Protein AF-A0A6G3Z801-F1 (afdb_monomer)

Solvent-accessible surface area (backbone atoms only — not comparable to full-atom values): 9404 Å² total; per-residue (Å²): 133,87,51,72,69,56,57,47,61,70,44,47,65,62,47,48,72,70,58,72,63,58,84,79,71,54,71,64,41,48,50,53,22,50,52,49,24,53,54,35,33,79,78,31,59,71,49,21,85,62,45,17,28,24,38,45,92,66,38,37,44,34,32,30,49,33,83,47,79,47,36,31,34,34,42,41,39,44,88,90,49,72,44,61,48,48,30,35,55,55,96,78,26,34,44,33,83,79,65,34,41,37,38,72,57,93,60,32,39,37,42,33,37,73,56,95,93,37,83,44,78,46,69,27,31,56,54,33,48,69,74,50,54,81,73,35,77,40,74,61,96,83,43,86,43,35,42,39,77,77,36,48,87,33,42,55,56,40,60,74,63,40,49,48,81,71,77,77,131

Structure (mmCIF, N/CA/C/O backbone):
data_AF-A0A6G3Z801-F1
#
_entry.id   AF-A0A6G3Z801-F1
#
loop_
_atom_site.group_PDB
_atom_site.id
_atom_site.type_symbol
_atom_site.label_atom_id
_atom_site.label_alt_id
_atom_site.label_comp_id
_atom_site.label_asym_id
_atom_site.label_entity_id
_atom_site.label_seq_id
_atom_site.pdbx_PDB_ins_code
_atom_site.Cartn_x
_atom_site.Cartn_y
_atom_site.Cartn_z
_atom_site.occupancy
_atom_site.B_iso_or_equiv
_atom_site.auth_seq_id
_atom_site.auth_comp_id
_atom_site.auth_asym_id
_atom_site.auth_atom_id
_atom_site.pdbx_PDB_model_num
ATOM 1 N N . ILE A 1 1 ? 3.381 -19.824 20.069 1.00 51.66 1 ILE A N 1
ATOM 2 C CA . ILE A 1 1 ? 3.535 -19.482 18.637 1.00 51.66 1 ILE A CA 1
ATOM 3 C C . ILE A 1 1 ? 3.602 -17.972 18.578 1.00 51.66 1 ILE A C 1
ATOM 5 O O . ILE A 1 1 ? 2.660 -17.329 19.025 1.00 51.66 1 ILE A O 1
ATOM 9 N N . GLU A 1 2 ? 4.742 -17.429 18.170 1.00 61.16 2 GLU A N 1
ATOM 10 C CA . GLU A 1 2 ? 4.925 -15.987 18.021 1.00 61.16 2 GLU A CA 1
ATOM 11 C C . GLU A 1 2 ? 4.118 -15.494 16.816 1.00 61.16 2 GLU A C 1
ATOM 13 O O . GLU A 1 2 ? 4.032 -16.183 15.800 1.00 61.16 2 GLU A O 1
ATOM 18 N N . THR A 1 3 ? 3.445 -14.353 16.951 1.00 77.06 3 THR A N 1
ATOM 19 C CA . THR A 1 3 ? 2.626 -13.804 15.861 1.00 77.06 3 THR A CA 1
ATOM 20 C C . THR A 1 3 ? 3.502 -13.018 14.885 1.00 77.06 3 THR A C 1
ATOM 22 O O . THR A 1 3 ? 4.527 -12.471 15.281 1.00 77.06 3 THR A O 1
ATOM 25 N N . LEU A 1 4 ? 3.086 -12.910 13.619 1.00 72.81 4 LEU A N 1
ATOM 26 C CA . LEU A 1 4 ? 3.803 -12.123 12.601 1.00 72.81 4 LEU A CA 1
ATOM 27 C C . LEU A 1 4 ? 4.030 -10.666 13.045 1.00 72.81 4 LEU A C 1
ATOM 29 O O . LEU A 1 4 ? 5.117 -10.124 12.882 1.00 72.81 4 LEU A O 1
ATOM 33 N N . THR A 1 5 ? 3.037 -10.066 13.707 1.00 76.88 5 THR A N 1
ATOM 34 C CA . THR A 1 5 ? 3.148 -8.733 14.317 1.00 76.88 5 THR A CA 1
ATOM 35 C C . THR A 1 5 ? 4.264 -8.664 15.358 1.00 76.88 5 THR A C 1
ATOM 37 O O . THR A 1 5 ? 4.987 -7.677 15.429 1.00 76.88 5 THR A O 1
ATOM 40 N N . GLN A 1 6 ? 4.428 -9.706 16.175 1.00 82.94 6 GLN A N 1
ATOM 41 C CA . GLN A 1 6 ? 5.461 -9.742 17.207 1.00 82.94 6 GLN A CA 1
ATOM 42 C C . GLN A 1 6 ? 6.867 -9.878 16.606 1.00 82.94 6 GLN A C 1
ATOM 44 O O . GLN A 1 6 ? 7.778 -9.195 17.066 1.00 82.94 6 GLN A O 1
ATOM 49 N N . GLN A 1 7 ? 7.024 -10.680 15.548 1.00 80.56 7 GLN A N 1
ATOM 50 C CA . GLN A 1 7 ? 8.287 -10.772 14.806 1.00 80.56 7 GLN A CA 1
ATOM 51 C C . GLN A 1 7 ? 8.657 -9.429 14.167 1.00 80.56 7 GLN A C 1
ATOM 53 O O . GLN A 1 7 ? 9.790 -8.975 14.296 1.00 80.56 7 GLN A O 1
ATOM 58 N N . MET A 1 8 ? 7.686 -8.739 13.562 1.00 83.12 8 MET A N 1
ATOM 59 C CA . MET A 1 8 ? 7.907 -7.403 13.006 1.00 83.12 8 MET A CA 1
ATOM 60 C C . MET A 1 8 ? 8.328 -6.398 14.080 1.00 83.12 8 MET A C 1
ATOM 62 O O . MET A 1 8 ? 9.329 -5.707 13.910 1.00 83.12 8 MET A O 1
ATOM 66 N N . ARG A 1 9 ? 7.645 -6.372 15.231 1.00 85.56 9 ARG A N 1
ATOM 67 C CA . ARG A 1 9 ? 8.011 -5.500 16.363 1.00 85.56 9 ARG A CA 1
ATOM 68 C C . ARG A 1 9 ? 9.446 -5.684 16.835 1.00 85.56 9 ARG A C 1
ATOM 70 O O . ARG A 1 9 ? 10.071 -4.715 17.252 1.00 85.56 9 ARG A O 1
ATOM 77 N N . GLN A 1 10 ? 9.965 -6.908 16.784 1.00 86.75 10 GLN A N 1
ATOM 78 C CA . GLN A 1 10 ? 11.348 -7.192 17.164 1.00 86.75 10 GLN A CA 1
ATOM 79 C C . GLN A 1 10 ? 12.363 -6.669 16.143 1.00 86.75 10 GLN A C 1
ATOM 81 O O . GLN A 1 10 ? 13.479 -6.332 16.529 1.00 86.75 10 GLN A O 1
ATOM 86 N N . GLN A 1 11 ? 11.983 -6.573 14.867 1.00 83.88 11 GLN A N 1
ATOM 87 C CA . GLN A 1 11 ? 12.850 -6.072 13.798 1.00 83.88 11 GLN A CA 1
ATOM 88 C C . GLN A 1 11 ? 12.837 -4.543 13.681 1.00 83.88 11 GLN A C 1
ATOM 90 O O . GLN A 1 11 ? 13.854 -3.967 13.305 1.00 83.88 11 GLN A O 1
ATOM 95 N N . ILE A 1 12 ? 11.735 -3.874 14.047 1.00 84.19 12 ILE A N 1
ATOM 96 C CA . ILE A 1 12 ? 11.580 -2.410 13.926 1.00 84.19 12 ILE A CA 1
ATOM 97 C C . ILE A 1 12 ? 12.785 -1.618 14.473 1.00 84.19 12 ILE A C 1
ATOM 99 O O . ILE A 1 12 ? 13.278 -0.755 13.747 1.00 84.19 12 ILE A O 1
ATOM 103 N N . PRO A 1 13 ? 13.318 -1.884 15.686 1.00 85.62 13 PRO A N 1
ATOM 104 C CA . PRO A 1 13 ? 14.473 -1.139 16.189 1.00 85.62 13 PRO A CA 1
ATOM 105 C C . PRO A 1 13 ? 15.697 -1.229 15.269 1.00 85.62 13 PRO A C 1
ATOM 107 O O . PRO A 1 13 ? 16.325 -0.215 14.985 1.00 85.62 13 PRO A O 1
ATOM 110 N N . GLN A 1 14 ? 15.989 -2.422 14.744 1.00 85.06 14 GLN A N 1
ATOM 111 C CA . GLN A 1 14 ? 17.115 -2.642 13.831 1.00 85.06 14 GLN A CA 1
ATOM 112 C C . GLN A 1 14 ? 16.888 -1.948 12.485 1.00 85.06 14 GLN A C 1
ATOM 114 O O . GLN A 1 14 ? 17.811 -1.357 11.932 1.00 85.06 14 GLN A O 1
ATOM 119 N N . LEU A 1 15 ? 15.653 -1.970 11.973 1.00 80.62 15 LEU A N 1
ATOM 120 C CA . LEU A 1 15 ? 15.288 -1.263 10.744 1.00 80.62 15 LEU A CA 1
ATOM 121 C C . LEU A 1 15 ? 15.495 0.249 10.892 1.00 80.62 15 LEU A C 1
ATOM 123 O O . LEU A 1 15 ? 16.058 0.884 10.001 1.00 80.62 15 LEU A O 1
ATOM 127 N N . LEU A 1 16 ? 15.111 0.820 12.035 1.00 82.44 16 LEU A N 1
ATOM 128 C CA . LEU A 1 16 ? 15.301 2.241 12.326 1.00 82.44 16 LEU A CA 1
ATOM 129 C C . LEU A 1 16 ? 16.784 2.633 12.429 1.00 82.44 16 LEU A C 1
ATOM 131 O O . LEU A 1 16 ? 17.155 3.712 11.967 1.00 82.44 16 LEU A O 1
ATOM 135 N N . GLU A 1 17 ? 17.647 1.760 12.960 1.00 85.25 17 GLU A N 1
ATOM 136 C CA . GLU A 1 17 ? 19.098 2.001 13.044 1.00 85.25 17 GLU A CA 1
ATOM 137 C C . GLU A 1 17 ? 19.773 2.130 11.670 1.00 85.25 17 GLU A C 1
ATOM 139 O O . GLU A 1 17 ? 20.777 2.831 11.544 1.00 85.25 17 GLU A O 1
ATOM 144 N N . THR A 1 18 ? 19.213 1.512 10.624 1.00 83.44 18 THR A N 1
ATOM 145 C CA . THR A 1 18 ? 19.761 1.625 9.260 1.00 83.44 18 THR A CA 1
ATOM 146 C C . THR A 1 18 ? 19.632 3.031 8.665 1.00 83.44 18 THR A C 1
ATOM 148 O O . THR A 1 18 ? 20.335 3.364 7.713 1.00 83.44 18 THR A O 1
ATOM 151 N N . GLY A 1 19 ? 18.719 3.858 9.189 1.00 81.62 19 GLY A N 1
ATOM 152 C CA . GLY A 1 19 ? 18.399 5.180 8.645 1.00 81.62 19 GLY A CA 1
ATOM 153 C C . GLY A 1 19 ? 17.570 5.165 7.351 1.00 81.62 19 GLY A C 1
ATOM 154 O O . GLY A 1 19 ? 17.168 6.229 6.877 1.00 81.62 19 GLY A O 1
ATOM 155 N N . TYR A 1 20 ? 17.276 3.990 6.785 1.00 79.94 20 TYR A N 1
ATOM 156 C CA . TYR A 1 20 ? 16.439 3.863 5.587 1.00 79.94 20 TYR A CA 1
ATOM 157 C C . TYR A 1 20 ? 14.953 4.081 5.874 1.00 79.94 20 TYR A C 1
ATOM 159 O O . TYR A 1 20 ? 14.239 4.606 5.029 1.00 79.94 20 TYR A O 1
ATOM 167 N N . TYR A 1 21 ? 14.515 3.767 7.094 1.00 86.62 21 TYR A N 1
ATOM 168 C CA . TYR A 1 21 ? 13.130 3.908 7.551 1.00 86.62 21 TYR A CA 1
ATOM 169 C C . TYR A 1 21 ? 12.912 5.188 8.367 1.00 86.62 21 TYR A C 1
ATOM 171 O O . TYR A 1 21 ? 12.133 5.202 9.312 1.00 86.62 21 TYR A O 1
ATOM 179 N N . LEU A 1 22 ? 13.646 6.261 8.067 1.00 88.12 22 LEU A N 1
ATOM 180 C CA . LEU A 1 22 ? 13.373 7.561 8.679 1.00 88.12 22 LEU A CA 1
ATOM 181 C C . LEU A 1 22 ? 12.094 8.151 8.079 1.00 88.12 22 LEU A C 1
ATOM 183 O O . LEU A 1 22 ? 11.958 8.194 6.858 1.00 88.12 22 LEU A O 1
ATOM 187 N N . ASP A 1 23 ? 11.201 8.670 8.923 1.00 91.56 23 ASP A N 1
ATOM 188 C CA . ASP A 1 23 ? 10.031 9.415 8.455 1.00 91.56 23 ASP A CA 1
ATOM 189 C C . ASP A 1 23 ? 10.477 10.717 7.782 1.00 91.56 23 ASP A C 1
ATOM 191 O O . ASP A 1 23 ? 10.966 11.643 8.435 1.00 91.56 23 ASP A O 1
ATOM 195 N N . ARG A 1 24 ? 10.333 10.770 6.457 1.00 90.88 24 ARG A N 1
ATOM 196 C CA . ARG A 1 24 ? 10.676 11.936 5.632 1.00 90.88 24 ARG A CA 1
ATOM 197 C C . ARG A 1 24 ? 9.454 12.739 5.208 1.00 90.88 24 ARG A C 1
ATOM 199 O O . ARG A 1 24 ? 9.618 13.717 4.482 1.00 90.88 24 ARG A O 1
ATOM 206 N N . ARG A 1 25 ? 8.258 12.346 5.652 1.00 94.94 25 ARG A N 1
ATOM 207 C CA . ARG A 1 25 ? 7.025 13.029 5.275 1.00 94.94 25 ARG A CA 1
ATOM 208 C C . ARG A 1 25 ? 6.978 14.430 5.865 1.00 94.94 25 ARG A C 1
ATOM 210 O O . ARG A 1 25 ? 7.343 14.654 7.026 1.00 94.94 25 ARG A O 1
ATOM 217 N N . THR A 1 26 ? 6.440 15.371 5.104 1.00 96.94 26 THR A N 1
ATOM 218 C CA . THR A 1 26 ? 6.083 16.687 5.630 1.00 96.94 26 THR A CA 1
ATOM 219 C C . THR A 1 26 ? 4.880 16.591 6.578 1.00 96.94 26 THR A C 1
ATOM 221 O O . THR A 1 26 ? 4.304 15.524 6.820 1.00 96.94 26 THR A O 1
ATOM 224 N N . VAL A 1 27 ? 4.515 17.706 7.214 1.00 97.38 27 VAL A N 1
ATOM 225 C CA . VAL A 1 27 ? 3.282 17.758 8.019 1.00 97.38 27 VAL A CA 1
ATOM 226 C C . VAL A 1 27 ? 2.066 17.573 7.110 1.00 97.38 27 VAL A C 1
ATOM 228 O O . VAL A 1 27 ? 1.189 16.773 7.420 1.00 97.38 27 VAL A O 1
ATOM 231 N N . GLU A 1 28 ? 2.077 18.225 5.953 1.00 97.81 28 GLU A N 1
ATOM 232 C CA . GLU A 1 28 ? 1.005 18.209 4.960 1.00 97.81 28 GLU A CA 1
ATOM 233 C C . GLU A 1 28 ? 0.789 16.804 4.386 1.00 97.81 28 GLU A C 1
ATOM 235 O O . GLU A 1 28 ? -0.348 16.351 4.292 1.00 97.81 28 GLU A O 1
ATOM 240 N N . GLU A 1 29 ? 1.862 16.069 4.075 1.00 96.81 29 GLU A N 1
ATOM 241 C CA . GLU A 1 29 ? 1.755 14.683 3.602 1.00 96.81 29 GLU A CA 1
ATOM 242 C C . GLU A 1 29 ? 1.126 13.766 4.661 1.00 96.81 29 GLU A C 1
ATOM 244 O O . GLU A 1 29 ? 0.271 12.932 4.354 1.00 96.81 29 GLU A O 1
ATOM 249 N N . ARG A 1 30 ? 1.498 13.935 5.935 1.00 97.25 30 ARG A N 1
ATOM 250 C CA . ARG A 1 30 ? 0.894 13.166 7.035 1.00 97.25 30 ARG A CA 1
ATOM 251 C C . ARG A 1 30 ? -0.583 13.496 7.199 1.00 97.25 30 ARG A C 1
ATOM 253 O O . ARG A 1 30 ? -1.395 12.587 7.359 1.00 97.25 30 ARG A O 1
ATOM 260 N N . GLU A 1 31 ? -0.939 14.775 7.145 1.00 97.50 31 GLU A N 1
ATOM 261 C CA . GLU A 1 31 ? -2.327 15.225 7.231 1.00 97.50 31 GLU A CA 1
ATOM 262 C C . GLU A 1 31 ? -3.164 14.702 6.064 1.00 97.50 31 GLU A C 1
ATOM 264 O O . GLU A 1 31 ? -4.222 14.120 6.298 1.00 97.50 31 GLU A O 1
ATOM 269 N N . GLN A 1 32 ? -2.676 14.815 4.828 1.00 97.06 32 GLN A N 1
ATOM 270 C CA . GLN A 1 32 ? -3.376 14.326 3.641 1.00 97.06 32 GLN A CA 1
ATOM 271 C C . GLN A 1 32 ? -3.618 12.813 3.712 1.00 97.06 32 GLN A C 1
ATOM 273 O O . GLN A 1 32 ? -4.745 12.366 3.482 1.00 97.06 32 GLN A O 1
ATOM 278 N N . ARG A 1 33 ? -2.603 12.021 4.096 1.00 96.38 33 ARG A N 1
ATOM 279 C CA . ARG A 1 33 ? -2.763 10.572 4.307 1.00 96.38 33 ARG A CA 1
ATOM 280 C C . ARG A 1 33 ? -3.815 10.289 5.375 1.00 96.38 33 ARG A C 1
ATOM 282 O O . ARG A 1 33 ? -4.695 9.456 5.165 1.00 96.38 33 ARG A O 1
ATOM 289 N N . ASN A 1 34 ? -3.735 10.971 6.516 1.00 96.69 34 ASN A N 1
ATOM 290 C CA . ASN A 1 34 ? -4.636 10.740 7.644 1.00 96.69 34 ASN A CA 1
ATOM 291 C C . ASN A 1 34 ? -6.084 11.111 7.315 1.00 96.69 34 ASN A C 1
ATOM 293 O O . ASN A 1 34 ? -6.986 10.368 7.688 1.00 96.69 34 ASN A O 1
ATOM 297 N N . ILE A 1 35 ? -6.313 12.214 6.597 1.00 97.56 35 ILE A N 1
ATOM 298 C CA . ILE A 1 35 ? -7.645 12.619 6.127 1.00 97.56 35 ILE A CA 1
ATOM 299 C C . ILE A 1 35 ? -8.218 11.550 5.199 1.00 97.56 35 ILE A C 1
ATOM 301 O O . ILE A 1 35 ? -9.356 11.127 5.387 1.00 97.56 35 ILE A O 1
ATOM 305 N N . PHE A 1 36 ? -7.422 11.080 4.236 1.00 97.31 36 PHE A N 1
ATOM 306 C CA . PHE A 1 36 ? -7.846 10.040 3.306 1.00 97.31 36 PHE A CA 1
ATOM 307 C C . PHE A 1 36 ? -8.226 8.743 4.034 1.00 97.31 36 PHE A C 1
ATOM 309 O O . PHE A 1 36 ? -9.327 8.224 3.849 1.00 97.31 36 PHE A O 1
ATOM 316 N N . ALA A 1 37 ? -7.350 8.249 4.915 1.00 97.25 37 ALA A N 1
ATOM 317 C CA . ALA A 1 37 ? -7.605 7.039 5.690 1.00 97.25 37 ALA A CA 1
ATOM 318 C C . ALA A 1 37 ? -8.810 7.193 6.636 1.00 97.25 37 ALA A C 1
ATOM 320 O O . ALA A 1 37 ? -9.609 6.267 6.758 1.00 97.25 37 ALA A O 1
ATOM 321 N N . ALA A 1 38 ? -8.978 8.357 7.273 1.00 97.81 38 ALA A N 1
ATOM 322 C CA . ALA A 1 38 ? -10.108 8.634 8.158 1.00 97.81 38 ALA A CA 1
ATOM 323 C C . ALA A 1 38 ? -11.441 8.688 7.400 1.00 97.81 38 ALA A C 1
ATOM 325 O O . ALA A 1 38 ? -12.417 8.105 7.858 1.00 97.81 38 ALA A O 1
ATOM 326 N N . ALA A 1 39 ? -11.482 9.321 6.224 1.00 97.75 39 ALA A N 1
ATOM 327 C CA . ALA A 1 39 ? -12.687 9.351 5.398 1.00 97.75 39 ALA A CA 1
ATOM 328 C C . ALA A 1 39 ? -13.105 7.936 4.973 1.00 97.75 39 ALA A C 1
ATOM 330 O O . ALA A 1 39 ? -14.268 7.555 5.093 1.00 97.75 39 ALA A O 1
ATOM 331 N N . TRP A 1 40 ? -12.140 7.118 4.551 1.00 97.44 40 TRP A N 1
ATOM 332 C CA . TRP A 1 40 ? -12.395 5.725 4.198 1.00 97.44 40 TRP A CA 1
ATOM 333 C C . TRP A 1 40 ? -12.738 4.840 5.398 1.00 97.44 40 TRP A C 1
ATOM 335 O O . TRP A 1 40 ? -13.447 3.853 5.215 1.00 97.44 40 TRP A O 1
ATOM 345 N N . ALA A 1 41 ? -12.326 5.188 6.619 1.00 97.50 41 ALA A N 1
ATOM 346 C CA . ALA A 1 41 ? -12.702 4.442 7.821 1.00 97.50 41 ALA A CA 1
ATOM 347 C C . ALA A 1 41 ? -14.219 4.450 8.079 1.00 97.50 41 ALA A C 1
ATOM 349 O O . ALA A 1 41 ? -14.751 3.466 8.592 1.00 97.50 41 ALA A O 1
ATOM 350 N N . GLU A 1 42 ? -14.923 5.507 7.667 1.00 96.69 42 GLU A N 1
ATOM 351 C CA . GLU A 1 42 ? -16.386 5.600 7.771 1.00 96.69 42 GLU A CA 1
ATOM 352 C C . GLU A 1 42 ? -17.107 4.654 6.791 1.00 96.69 42 GLU A C 1
ATOM 354 O O . GLU A 1 42 ? -18.217 4.184 7.056 1.00 96.69 42 GLU A O 1
ATOM 359 N N . VAL A 1 43 ? -16.473 4.331 5.658 1.00 96.44 43 VAL A N 1
ATOM 360 C CA . VAL A 1 43 ? -17.043 3.458 4.617 1.00 96.44 43 VAL A CA 1
ATOM 361 C C . VAL A 1 43 ? -16.598 2.008 4.783 1.00 96.44 43 VAL A C 1
ATOM 363 O O . VAL A 1 43 ? -17.415 1.092 4.635 1.00 96.44 43 VAL A O 1
ATOM 366 N N . ASP A 1 44 ? -15.321 1.802 5.088 1.00 97.38 44 ASP A N 1
ATOM 367 C CA . ASP A 1 44 ? -14.662 0.515 5.267 1.00 97.38 44 ASP A CA 1
ATOM 368 C C . ASP A 1 44 ? -13.518 0.616 6.294 1.00 97.38 44 ASP A C 1
ATOM 370 O O . ASP A 1 44 ? -12.327 0.681 5.975 1.00 97.38 44 ASP A O 1
ATOM 374 N N . ALA A 1 45 ? -13.897 0.575 7.572 1.00 96.94 45 ALA A N 1
ATOM 375 C CA . ALA A 1 45 ? -12.967 0.586 8.700 1.00 96.94 45 ALA A CA 1
ATOM 376 C C . ALA A 1 45 ? -11.921 -0.544 8.665 1.00 96.94 45 ALA A C 1
ATOM 378 O O . ALA A 1 45 ? -10.879 -0.429 9.310 1.00 96.94 45 ALA A O 1
ATOM 379 N N . ALA A 1 46 ? -12.183 -1.646 7.951 1.00 96.94 46 ALA A N 1
ATOM 380 C CA . ALA A 1 46 ? -11.283 -2.792 7.930 1.00 96.94 46 ALA A CA 1
ATOM 381 C C . ALA A 1 46 ? -10.026 -2.509 7.097 1.00 96.94 46 ALA A C 1
ATOM 383 O O . ALA A 1 46 ? -8.941 -2.959 7.470 1.00 96.94 46 ALA A O 1
ATOM 384 N N . ILE A 1 47 ? -10.165 -1.768 5.990 1.00 97.38 47 ILE A N 1
ATOM 385 C CA . ILE A 1 47 ? -9.041 -1.449 5.106 1.00 97.38 47 ILE A CA 1
ATOM 386 C C . ILE A 1 47 ? -8.342 -0.136 5.456 1.00 97.38 47 ILE A C 1
ATOM 388 O O . ILE A 1 47 ? -7.148 -0.010 5.199 1.00 97.38 47 ILE A O 1
ATOM 392 N N . ALA A 1 48 ? -9.041 0.810 6.088 1.00 97.38 48 ALA A N 1
ATOM 393 C CA . ALA A 1 48 ? -8.517 2.139 6.409 1.00 97.38 48 ALA A CA 1
ATOM 394 C C . ALA A 1 48 ? -7.091 2.172 7.009 1.00 97.38 48 ALA A C 1
ATOM 396 O O . ALA A 1 48 ? -6.297 3.002 6.562 1.00 97.38 48 ALA A O 1
ATOM 397 N N . PRO A 1 49 ? -6.692 1.272 7.937 1.00 97.31 49 PRO A N 1
ATOM 398 C CA . PRO A 1 49 ? -5.331 1.270 8.486 1.00 97.31 49 PRO A CA 1
ATOM 399 C C . PRO A 1 49 ? -4.228 1.003 7.455 1.00 97.31 49 PRO A C 1
ATOM 401 O O . PRO A 1 49 ? -3.080 1.373 7.686 1.00 97.31 49 PRO A O 1
ATOM 404 N N . PHE A 1 50 ? -4.565 0.347 6.345 1.00 98.00 50 PHE A N 1
ATOM 405 C CA . PHE A 1 50 ? -3.636 -0.042 5.290 1.00 98.00 50 PHE A CA 1
ATOM 406 C C . PHE A 1 50 ? -3.503 1.020 4.199 1.00 98.00 50 PHE A C 1
ATOM 408 O O . PHE A 1 50 ? -2.557 0.953 3.426 1.00 98.00 50 PHE A O 1
ATOM 415 N N . LEU A 1 51 ? -4.424 1.980 4.108 1.00 97.94 51 LEU A N 1
ATOM 416 C CA . LEU A 1 51 ? -4.467 2.920 2.990 1.00 97.94 51 LEU A CA 1
ATOM 417 C C . LEU A 1 51 ? -3.289 3.898 3.011 1.00 97.94 51 LEU A C 1
ATOM 419 O O . LEU A 1 51 ? -2.977 4.497 4.046 1.00 97.94 51 LEU A O 1
ATOM 423 N N . GLY A 1 52 ? -2.669 4.074 1.846 1.00 97.25 52 GLY A N 1
ATOM 424 C CA . GLY A 1 52 ? -1.457 4.870 1.676 1.00 97.25 52 GLY A CA 1
ATOM 425 C C . GLY A 1 52 ? -0.435 4.185 0.776 1.00 97.25 52 GLY A C 1
ATOM 426 O O . GLY A 1 52 ? -0.587 3.017 0.408 1.00 97.25 52 GLY A O 1
ATOM 427 N N . GLU A 1 53 ? 0.618 4.921 0.440 1.00 97.00 53 GLU A N 1
ATOM 428 C CA . GLU A 1 53 ? 1.810 4.371 -0.203 1.00 97.00 53 GLU A CA 1
ATOM 429 C C . GLU A 1 53 ? 2.885 4.083 0.844 1.00 97.00 53 GLU A C 1
ATOM 431 O O . GLU A 1 53 ? 3.416 4.994 1.471 1.00 97.00 53 GLU A O 1
ATOM 436 N N . TRP A 1 54 ? 3.195 2.811 1.061 1.00 96.88 54 TRP A N 1
ATOM 437 C CA . TRP A 1 54 ? 4.171 2.374 2.053 1.00 96.88 54 TRP A CA 1
ATOM 438 C C . TRP A 1 54 ? 5.547 2.236 1.417 1.00 96.88 54 TRP A C 1
ATOM 440 O O . TRP A 1 54 ? 5.674 1.584 0.384 1.00 96.88 54 TRP A O 1
ATOM 450 N N . LEU A 1 55 ? 6.580 2.814 2.032 1.00 93.62 55 LEU A N 1
ATOM 451 C CA . LEU A 1 55 ? 7.923 2.842 1.453 1.00 93.62 55 LEU A CA 1
ATOM 452 C C . LEU A 1 55 ? 8.875 1.868 2.148 1.00 93.62 55 LEU A C 1
ATOM 454 O O . LEU A 1 55 ? 8.852 1.716 3.373 1.00 93.62 55 LEU A O 1
ATOM 458 N N . ALA A 1 56 ? 9.750 1.260 1.355 1.00 91.12 56 ALA A N 1
ATOM 459 C CA . ALA A 1 56 ? 10.948 0.559 1.795 1.00 91.12 56 ALA A CA 1
ATOM 460 C C . ALA A 1 56 ? 12.168 1.065 0.997 1.00 91.12 56 ALA A C 1
ATOM 462 O O . ALA A 1 56 ? 12.102 2.108 0.349 1.00 91.12 56 ALA A O 1
ATOM 463 N N . LEU A 1 57 ? 13.311 0.373 1.084 1.00 83.50 57 LEU A N 1
ATOM 464 C CA . LEU A 1 57 ? 14.586 0.864 0.539 1.00 83.50 57 LEU A CA 1
ATOM 465 C C . LEU A 1 57 ? 14.541 1.148 -0.973 1.00 83.50 57 LEU A C 1
ATOM 467 O O . LEU A 1 57 ? 15.033 2.187 -1.407 1.00 83.50 57 LEU A O 1
ATOM 471 N N . GLU A 1 58 ? 13.984 0.224 -1.757 1.00 84.56 58 GLU A N 1
ATOM 472 C CA . GLU A 1 58 ? 13.979 0.280 -3.233 1.00 84.56 58 GLU A CA 1
ATOM 473 C C . GLU A 1 58 ? 12.626 -0.129 -3.833 1.00 84.56 58 GLU A C 1
ATOM 475 O O . GLU A 1 58 ? 12.521 -0.424 -5.024 1.00 84.56 58 GLU A O 1
ATOM 480 N N . GLU A 1 59 ? 11.587 -0.166 -3.001 1.00 91.81 59 GLU A N 1
ATOM 481 C CA . GLU A 1 59 ? 10.241 -0.542 -3.410 1.00 91.81 59 GLU A CA 1
ATOM 482 C C . GLU A 1 59 ? 9.181 0.226 -2.619 1.00 91.81 59 GLU A C 1
ATOM 484 O O . GLU A 1 59 ? 9.422 0.682 -1.493 1.00 91.81 59 GLU A O 1
ATOM 489 N N . SER A 1 60 ? 8.007 0.379 -3.226 1.00 94.19 60 SER A N 1
ATOM 490 C CA . SER A 1 60 ? 6.823 0.930 -2.577 1.00 94.19 60 SER A CA 1
ATOM 491 C C . SER A 1 60 ? 5.616 0.035 -2.786 1.00 94.19 60 SER A C 1
ATOM 493 O O . SER A 1 60 ? 5.452 -0.593 -3.828 1.00 94.19 60 SER A O 1
ATOM 495 N N . LEU A 1 61 ? 4.743 0.003 -1.787 1.00 96.44 61 LEU A N 1
ATOM 496 C CA . LEU A 1 61 ? 3.513 -0.767 -1.812 1.00 96.44 61 LEU A CA 1
ATOM 497 C C . LEU A 1 61 ? 2.344 0.187 -1.560 1.00 96.44 61 LEU A C 1
ATOM 499 O O . LEU A 1 61 ? 2.097 0.623 -0.435 1.00 96.44 61 LEU A O 1
ATOM 503 N N . ALA A 1 62 ? 1.633 0.540 -2.627 1.00 97.75 62 ALA A N 1
ATOM 504 C CA . ALA A 1 62 ? 0.485 1.434 -2.595 1.00 97.75 62 ALA A CA 1
ATOM 505 C C . ALA A 1 62 ? -0.814 0.638 -2.454 1.00 97.75 62 ALA A C 1
ATOM 507 O O . ALA A 1 62 ? -1.144 -0.193 -3.302 1.00 97.75 62 ALA A O 1
ATOM 508 N N . ILE A 1 63 ? -1.554 0.891 -1.373 1.00 98.50 63 ILE A N 1
ATOM 509 C CA . ILE A 1 63 ? -2.798 0.190 -1.043 1.00 98.50 63 ILE A CA 1
ATOM 510 C C . ILE A 1 63 ? -3.970 1.151 -1.198 1.00 98.50 63 ILE A C 1
ATOM 512 O O . ILE A 1 63 ? -4.108 2.119 -0.448 1.00 98.50 63 ILE A O 1
ATOM 516 N N . PHE A 1 64 ? -4.839 0.832 -2.149 1.00 98.25 64 PHE A N 1
ATOM 517 C CA . PHE A 1 64 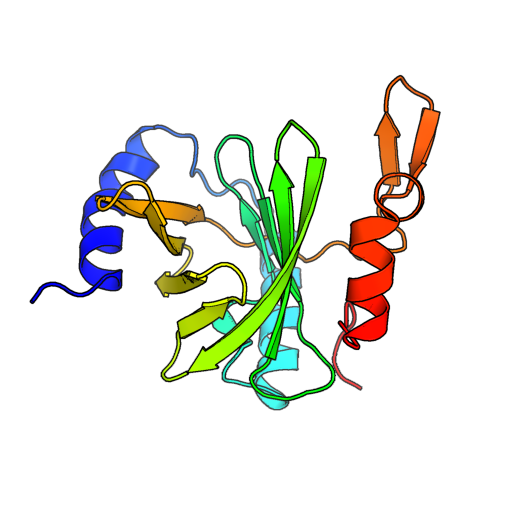? -6.017 1.604 -2.506 1.00 98.25 64 PHE A CA 1
ATOM 518 C C . PHE A 1 64 ? -7.291 0.901 -2.018 1.00 98.25 64 PHE A C 1
ATOM 520 O O . PHE A 1 64 ? -7.372 -0.338 -2.041 1.00 98.25 64 PHE A O 1
ATOM 527 N N . PRO A 1 65 ? -8.316 1.669 -1.620 1.00 97.62 65 PRO A N 1
ATOM 528 C CA . PRO A 1 65 ? -9.643 1.124 -1.393 1.00 97.62 65 PRO A CA 1
ATOM 529 C C . PRO A 1 65 ? -10.261 0.638 -2.711 1.00 97.62 65 PRO A C 1
ATOM 531 O O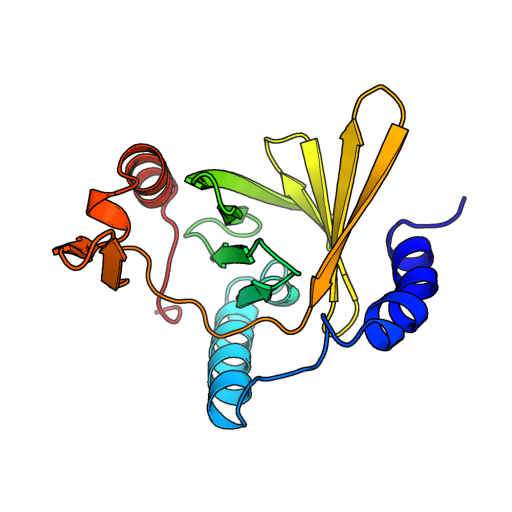 . PRO A 1 65 ? -9.831 0.997 -3.811 1.00 97.62 65 PRO A O 1
ATOM 534 N N . THR A 1 66 ? -11.306 -0.179 -2.595 1.00 96.38 66 THR A N 1
ATOM 535 C CA . THR A 1 66 ? -12.133 -0.574 -3.741 1.00 96.38 66 THR A CA 1
ATOM 536 C C . THR A 1 66 ? -13.597 -0.260 -3.475 1.00 96.38 66 THR A C 1
ATOM 538 O O . THR A 1 66 ? -14.013 -0.095 -2.329 1.00 96.38 66 THR A O 1
ATOM 541 N N . SER A 1 67 ? -14.409 -0.282 -4.528 1.00 94.06 67 SER A N 1
ATOM 542 C CA . SER A 1 67 ? -15.875 -0.239 -4.413 1.00 94.06 67 SER A CA 1
ATOM 543 C C . SER A 1 67 ? -16.481 -1.400 -3.600 1.00 94.06 67 SER A C 1
ATOM 545 O O . SER A 1 67 ? -17.651 -1.350 -3.218 1.00 94.06 67 SER A O 1
ATOM 547 N N . THR A 1 68 ? -15.714 -2.460 -3.320 1.00 95.25 68 THR A N 1
ATOM 548 C CA . THR A 1 68 ? -16.151 -3.613 -2.527 1.00 95.25 68 THR A CA 1
ATOM 549 C C . THR A 1 68 ? -15.508 -3.602 -1.142 1.00 95.25 68 THR A C 1
ATOM 551 O O . THR A 1 68 ? -14.294 -3.744 -1.009 1.00 95.25 68 THR A O 1
ATOM 554 N N . ARG A 1 69 ? -16.336 -3.539 -0.093 1.00 95.50 69 ARG A N 1
ATOM 555 C CA . ARG A 1 69 ? -15.869 -3.594 1.301 1.00 95.50 69 ARG A CA 1
ATOM 556 C C . ARG A 1 69 ? -15.020 -4.831 1.599 1.00 95.50 69 ARG A C 1
ATOM 558 O O . ARG A 1 69 ? -15.326 -5.937 1.146 1.00 95.50 69 ARG A O 1
ATOM 565 N N . GLY A 1 70 ? -13.993 -4.644 2.417 1.00 96.50 70 GLY A N 1
ATOM 566 C CA . GLY A 1 70 ? -13.034 -5.658 2.825 1.00 96.50 70 GLY A CA 1
ATOM 567 C C . GLY A 1 70 ? -12.084 -6.083 1.710 1.00 96.50 70 GLY A C 1
ATOM 568 O O . GLY A 1 70 ? -11.390 -7.080 1.887 1.00 96.50 70 GLY A O 1
ATOM 569 N N . LYS A 1 71 ? -12.042 -5.382 0.572 1.00 97.31 71 LYS A N 1
ATOM 570 C CA . LYS A 1 71 ? -11.075 -5.627 -0.503 1.00 97.31 71 LYS A CA 1
ATOM 571 C C . LYS A 1 71 ? -10.157 -4.431 -0.694 1.00 97.31 71 LYS A C 1
ATOM 573 O O . LYS A 1 71 ? -10.549 -3.292 -0.456 1.00 97.31 71 LYS A O 1
ATOM 578 N N . ALA A 1 72 ? -8.957 -4.713 -1.177 1.00 97.94 72 ALA A N 1
ATOM 579 C CA . ALA A 1 72 ? -7.964 -3.715 -1.523 1.00 97.94 72 ALA A CA 1
ATOM 580 C C . ALA A 1 72 ? -7.376 -3.973 -2.898 1.00 97.94 72 ALA A C 1
ATOM 582 O O . ALA A 1 72 ? -7.201 -5.122 -3.312 1.00 97.94 72 ALA A O 1
ATOM 583 N N . CYS A 1 73 ? -7.021 -2.882 -3.555 1.00 98.19 73 CYS A N 1
ATOM 584 C CA . CYS A 1 73 ? -6.146 -2.892 -4.706 1.00 98.19 73 CYS A CA 1
ATOM 585 C C . CYS A 1 73 ? -4.739 -2.554 -4.253 1.00 98.19 73 CYS A C 1
ATOM 587 O O . CYS A 1 73 ? -4.554 -1.631 -3.462 1.00 98.19 73 CYS A O 1
ATOM 589 N N . ILE A 1 74 ? -3.759 -3.303 -4.737 1.00 98.31 74 ILE A N 1
ATOM 590 C CA . ILE A 1 74 ? -2.376 -3.125 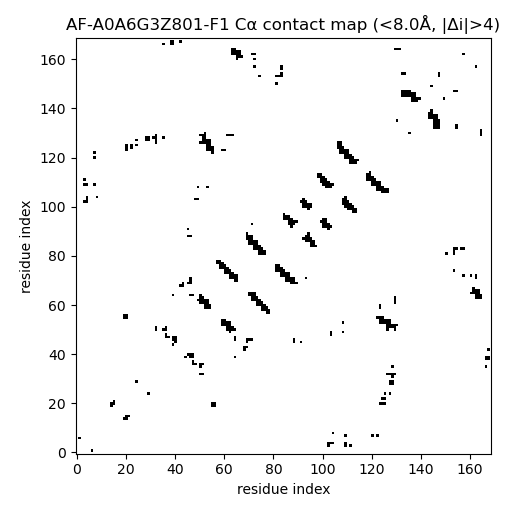-4.327 1.00 98.31 74 ILE A CA 1
ATOM 591 C C . ILE A 1 74 ? -1.525 -2.992 -5.581 1.00 98.31 74 ILE A C 1
ATOM 593 O O . ILE A 1 74 ? -1.574 -3.849 -6.468 1.00 98.31 74 ILE A O 1
ATOM 597 N N . ILE A 1 75 ? -0.775 -1.897 -5.647 1.00 97.56 75 ILE A N 1
ATOM 598 C CA . ILE A 1 75 ? 0.284 -1.694 -6.627 1.00 97.56 75 ILE A CA 1
ATOM 599 C C . ILE A 1 75 ? 1.604 -1.804 -5.881 1.00 97.56 75 ILE A C 1
ATOM 601 O O . ILE A 1 75 ? 1.831 -1.101 -4.900 1.00 97.56 75 ILE A O 1
ATOM 605 N N . ASP A 1 76 ? 2.451 -2.699 -6.354 1.00 95.25 76 ASP A N 1
ATOM 606 C CA . ASP A 1 76 ? 3.760 -2.978 -5.788 1.00 95.25 76 ASP A CA 1
ATOM 607 C C . ASP A 1 76 ? 4.818 -2.574 -6.807 1.00 95.25 76 ASP A C 1
ATOM 609 O O . ASP A 1 76 ? 4.854 -3.110 -7.920 1.00 95.25 76 ASP A O 1
ATOM 613 N N . ASN A 1 77 ? 5.593 -1.555 -6.463 1.00 92.75 77 ASN A N 1
ATOM 614 C CA . ASN A 1 77 ? 6.563 -0.909 -7.330 1.00 92.75 77 ASN A CA 1
ATOM 615 C C . ASN A 1 77 ? 7.964 -1.310 -6.894 1.00 92.75 77 ASN A C 1
ATOM 617 O O . ASN A 1 77 ? 8.344 -1.073 -5.752 1.00 92.75 77 ASN A O 1
ATOM 621 N N . TYR A 1 78 ? 8.751 -1.826 -7.828 1.00 90.19 78 TYR A N 1
ATOM 622 C CA . TYR A 1 78 ? 10.150 -2.192 -7.641 1.00 90.19 78 TYR A CA 1
ATOM 623 C C . TYR A 1 78 ? 11.015 -1.447 -8.662 1.00 90.19 78 TYR A C 1
ATOM 625 O O . TYR A 1 78 ? 10.509 -0.890 -9.638 1.00 90.19 78 TYR A O 1
ATOM 633 N N . LEU A 1 79 ? 12.340 -1.522 -8.512 1.00 84.38 79 LEU A N 1
ATOM 634 C CA . LEU A 1 79 ? 13.286 -0.983 -9.502 1.00 84.38 79 LEU A CA 1
ATOM 635 C C . LEU A 1 79 ? 13.049 -1.498 -10.932 1.00 84.38 79 LEU A C 1
ATOM 637 O O . LEU A 1 79 ? 13.293 -0.775 -11.894 1.00 84.38 79 LEU A O 1
ATOM 641 N N . GLU A 1 80 ? 12.590 -2.743 -11.075 1.00 84.12 80 GLU A N 1
ATOM 642 C CA . GLU A 1 80 ? 12.426 -3.412 -12.373 1.00 84.12 80 GLU A CA 1
ATOM 643 C C . GLU A 1 80 ? 11.002 -3.311 -12.951 1.00 84.12 80 GLU A C 1
ATOM 645 O O . GLU A 1 80 ? 10.747 -3.830 -14.039 1.00 84.12 80 GLU A O 1
ATOM 650 N N . 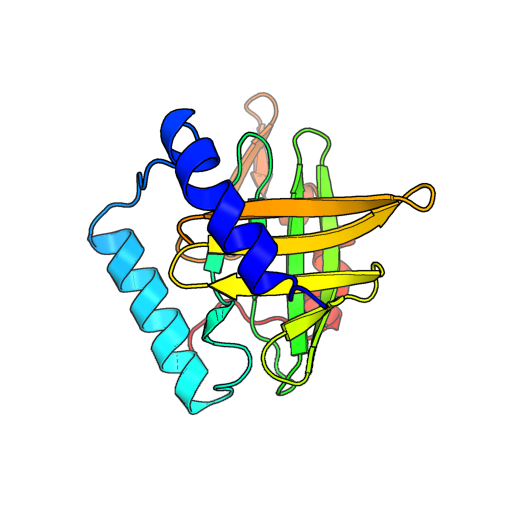GLY A 1 81 ? 10.066 -2.664 -12.249 1.00 89.00 81 GLY A N 1
ATOM 651 C CA . GLY A 1 81 ? 8.703 -2.442 -12.733 1.00 89.00 81 GLY A CA 1
ATOM 652 C C . GLY A 1 81 ? 7.641 -2.498 -11.641 1.00 89.00 81 GLY A C 1
ATOM 653 O O . GLY A 1 81 ? 7.951 -2.545 -10.453 1.00 89.00 81 GLY A O 1
ATOM 654 N N . SER A 1 82 ? 6.376 -2.542 -12.053 1.00 93.62 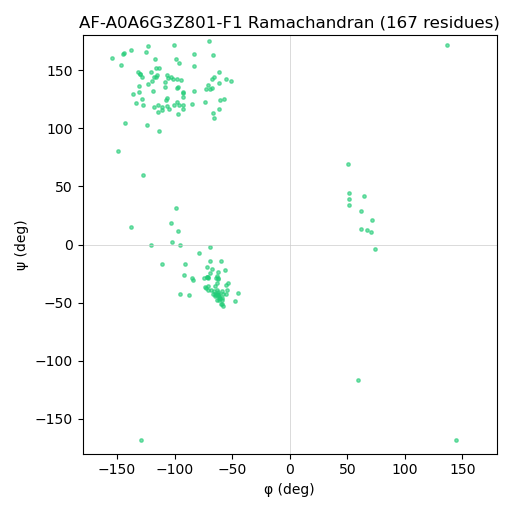82 SER A N 1
ATOM 655 C CA . SER A 1 82 ? 5.226 -2.529 -11.147 1.00 93.62 82 SER A CA 1
ATOM 656 C C . SER A 1 82 ? 4.357 -3.770 -11.317 1.00 93.62 82 SER A C 1
ATOM 658 O O . SER A 1 82 ? 4.242 -4.331 -12.406 1.00 93.62 82 SER A O 1
ATOM 660 N N . LYS A 1 83 ? 3.722 -4.217 -10.233 1.00 95.00 83 LYS A N 1
ATOM 661 C CA . LYS A 1 83 ? 2.775 -5.337 -10.233 1.00 95.00 83 LYS A CA 1
ATOM 662 C C . LYS A 1 83 ? 1.469 -4.936 -9.573 1.00 95.00 83 LYS A C 1
ATOM 664 O O . LYS A 1 83 ? 1.459 -4.234 -8.570 1.00 95.00 83 LYS A O 1
ATOM 669 N N . PHE A 1 84 ? 0.376 -5.467 -10.108 1.00 96.69 84 PHE A N 1
ATOM 670 C CA . PHE A 1 84 ? -0.945 -5.384 -9.499 1.00 96.69 84 PHE A CA 1
ATOM 671 C C . PHE A 1 84 ? -1.314 -6.696 -8.803 1.00 96.69 84 PHE A C 1
ATOM 673 O O . PHE A 1 84 ? -1.037 -7.791 -9.320 1.00 96.69 84 PHE A O 1
ATOM 680 N N . TYR A 1 85 ? -1.980 -6.586 -7.658 1.00 96.31 85 TYR A N 1
ATOM 681 C CA . TYR A 1 85 ? -2.679 -7.695 -7.021 1.00 96.31 85 TYR A CA 1
ATOM 682 C C . TYR A 1 85 ? -3.830 -7.231 -6.129 1.00 96.31 85 TYR A C 1
ATOM 684 O O . TYR A 1 85 ? -3.901 -6.077 -5.700 1.00 96.31 85 TYR A O 1
ATOM 692 N N . LEU A 1 86 ? -4.746 -8.158 -5.845 1.00 98.00 86 LEU A N 1
ATOM 693 C CA . LEU A 1 86 ? -5.880 -7.918 -4.964 1.00 98.00 86 LEU A CA 1
ATOM 694 C C . LEU A 1 86 ? -5.603 -8.421 -3.554 1.00 98.00 86 LEU A C 1
ATOM 696 O O . LEU A 1 86 ? -5.023 -9.488 -3.343 1.00 98.00 86 LEU A O 1
ATOM 700 N N . GLY A 1 87 ? -6.087 -7.655 -2.584 1.00 97.88 87 GLY A N 1
ATOM 701 C CA . GLY A 1 87 ? -6.111 -8.001 -1.174 1.00 97.88 87 GLY A CA 1
ATOM 702 C C . GLY A 1 87 ? -7.535 -8.191 -0.666 1.00 97.88 87 GLY A C 1
ATOM 703 O O . GLY A 1 87 ? -8.473 -7.558 -1.151 1.00 97.88 87 GLY A O 1
ATOM 704 N N . HIS A 1 88 ? -7.701 -9.030 0.352 1.00 97.81 88 HIS A N 1
ATOM 705 C CA . HIS A 1 88 ? -8.925 -9.088 1.145 1.00 97.81 88 HIS A CA 1
ATOM 706 C C . HIS A 1 88 ? -8.610 -9.057 2.638 1.00 97.81 88 HIS A C 1
ATOM 708 O O . HIS A 1 88 ? -7.680 -9.716 3.107 1.00 97.81 88 HIS A O 1
ATOM 714 N N . VAL A 1 89 ? -9.378 -8.272 3.388 1.00 97.50 89 VAL A N 1
ATOM 715 C CA . VAL A 1 89 ? -9.179 -8.075 4.819 1.00 97.50 89 VAL A CA 1
ATOM 716 C C . VAL A 1 89 ? -9.880 -9.186 5.592 1.00 97.50 89 VAL A C 1
ATOM 718 O O . VAL A 1 89 ? -11.099 -9.336 5.529 1.00 97.50 89 VAL A O 1
ATOM 721 N N . VAL A 1 90 ? -9.116 -9.943 6.375 1.00 96.12 90 VAL A N 1
ATOM 722 C CA . VAL A 1 90 ? -9.633 -10.955 7.301 1.00 96.12 90 VAL A CA 1
ATOM 723 C C . VAL A 1 90 ? -8.929 -10.787 8.638 1.00 96.12 90 VAL A C 1
ATOM 725 O O . VAL A 1 90 ? -7.705 -10.866 8.719 1.00 96.12 90 VAL A O 1
ATOM 728 N N . ASN A 1 91 ? -9.701 -10.560 9.704 1.00 94.06 91 ASN A N 1
ATOM 729 C CA .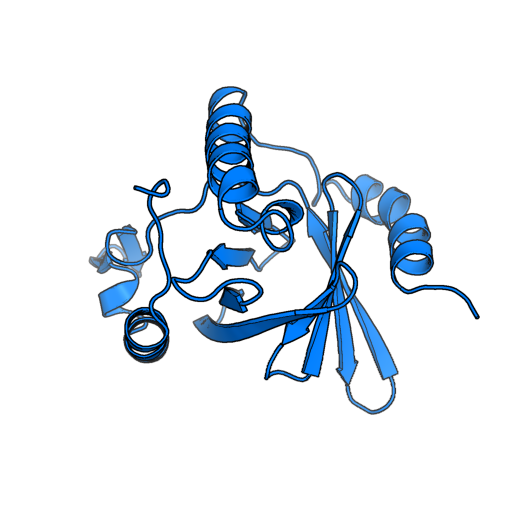 ASN A 1 91 ? -9.185 -10.401 11.070 1.00 94.06 91 ASN A CA 1
ATOM 730 C C . ASN A 1 91 ? -8.051 -9.359 11.183 1.00 94.06 91 ASN A C 1
ATOM 732 O O . ASN A 1 91 ? -7.034 -9.612 11.830 1.00 94.06 91 ASN A O 1
ATOM 736 N N . GLY A 1 92 ? -8.218 -8.203 10.529 1.00 94.12 92 GLY A N 1
ATOM 737 C CA . GLY A 1 92 ? -7.254 -7.098 10.580 1.00 94.12 92 GLY A CA 1
ATOM 738 C C . GLY A 1 92 ? -5.949 -7.354 9.819 1.00 94.12 92 GLY A C 1
ATOM 739 O O . GLY A 1 92 ? -4.940 -6.730 10.128 1.00 94.12 92 GLY A O 1
ATOM 740 N N . LYS A 1 93 ? -5.949 -8.284 8.859 1.00 96.25 93 LYS A N 1
ATOM 741 C CA . LYS A 1 93 ? -4.823 -8.572 7.962 1.00 96.25 93 LYS A CA 1
ATOM 742 C C . LYS A 1 93 ? -5.301 -8.589 6.526 1.00 96.25 93 LYS A C 1
ATOM 744 O O . LYS A 1 93 ? -6.417 -9.040 6.275 1.00 96.25 93 LYS A O 1
ATOM 749 N N . VAL A 1 94 ? -4.453 -8.169 5.597 1.00 97.88 94 VAL A N 1
ATOM 750 C CA . VAL A 1 94 ? -4.746 -8.273 4.164 1.00 97.88 94 VAL A CA 1
ATOM 751 C C . VAL A 1 94 ? -4.105 -9.540 3.623 1.00 97.88 94 VAL A C 1
ATOM 753 O O . VAL A 1 94 ? -2.891 -9.698 3.682 1.00 97.88 94 VAL A O 1
ATOM 756 N N . TYR A 1 95 ? -4.917 -10.438 3.085 1.00 97.12 95 TYR A N 1
ATOM 757 C CA . TYR A 1 95 ? -4.467 -11.629 2.377 1.00 97.12 95 TYR A CA 1
ATOM 758 C C . TYR A 1 95 ? -4.507 -11.345 0.880 1.00 97.12 95 TYR A C 1
ATOM 760 O O . TYR A 1 95 ? -5.559 -10.980 0.348 1.00 97.12 95 TYR A O 1
ATOM 768 N N . THR A 1 96 ? -3.375 -11.489 0.203 1.00 97.00 96 THR A N 1
ATOM 769 C CA . THR A 1 96 ? -3.267 -11.183 -1.224 1.00 97.00 96 THR A CA 1
ATOM 770 C C . THR A 1 96 ? -3.438 -12.432 -2.084 1.00 97.00 96 THR A C 1
ATOM 772 O O . THR A 1 96 ? -3.170 -13.555 -1.648 1.00 97.00 96 THR A O 1
ATOM 775 N N . ASP A 1 97 ? -3.835 -12.248 -3.342 1.00 94.81 97 ASP A N 1
ATOM 776 C CA . ASP A 1 97 ? -3.832 -13.315 -4.357 1.00 94.81 97 ASP A CA 1
ATOM 777 C C . ASP A 1 97 ? -2.410 -13.763 -4.779 1.00 94.81 97 ASP A C 1
ATOM 779 O O . ASP A 1 97 ? -2.249 -14.725 -5.532 1.00 94.81 97 ASP A O 1
ATOM 783 N N . ARG A 1 98 ? -1.372 -13.116 -4.226 1.00 90.31 98 ARG A N 1
ATOM 784 C CA . ARG A 1 98 ? 0.052 -13.460 -4.359 1.00 90.31 98 ARG A CA 1
ATOM 785 C C . ARG A 1 98 ? 0.601 -14.276 -3.187 1.00 90.31 98 ARG A C 1
ATOM 787 O O . ARG A 1 98 ? 1.811 -14.450 -3.097 1.00 90.31 98 ARG A O 1
ATOM 794 N N . TYR A 1 99 ? -0.264 -14.799 -2.315 1.00 90.44 99 TYR A N 1
ATOM 795 C CA . TYR A 1 99 ? 0.124 -15.564 -1.119 1.00 90.44 99 TYR A CA 1
ATOM 796 C C . TYR A 1 99 ? 0.965 -14.762 -0.113 1.00 90.44 99 TYR A C 1
ATOM 798 O O . TYR A 1 99 ? 1.751 -15.330 0.648 1.00 90.44 99 TYR A O 1
ATOM 806 N N . THR A 1 100 ? 0.756 -13.447 -0.082 1.00 93.75 100 THR A N 1
ATOM 807 C CA . THR A 1 100 ? 1.338 -12.546 0.911 1.00 93.75 100 THR A CA 1
ATOM 808 C C . THR A 1 100 ? 0.280 -12.180 1.947 1.00 93.75 100 THR A C 1
ATOM 810 O O . THR A 1 100 ? -0.899 -12.013 1.624 1.00 93.75 100 THR A O 1
ATOM 813 N N . VAL A 1 101 ? 0.691 -12.040 3.204 1.00 95.25 101 VAL A N 1
ATOM 814 C CA . VAL A 1 101 ? -0.146 -11.501 4.278 1.00 95.25 101 VAL A CA 1
ATOM 815 C C . VAL A 1 101 ? 0.448 -10.185 4.758 1.00 95.25 101 VAL A C 1
ATOM 817 O O . VAL A 1 101 ? 1.584 -10.159 5.238 1.00 95.25 101 VAL A O 1
ATOM 820 N N . LEU A 1 102 ? -0.333 -9.110 4.653 1.00 96.12 102 LEU A N 1
ATOM 821 C CA . LEU A 1 102 ? 0.039 -7.784 5.129 1.00 96.12 102 LEU A CA 1
ATOM 822 C C . LEU A 1 102 ? -0.542 -7.523 6.519 1.00 96.12 102 LEU A C 1
ATOM 824 O O . LEU A 1 102 ? -1.715 -7.808 6.785 1.00 96.12 102 LEU A O 1
ATOM 828 N N . THR A 1 103 ? 0.276 -6.968 7.408 1.00 95.50 103 THR A N 1
ATOM 829 C CA . THR A 1 103 ? -0.101 -6.625 8.784 1.00 95.50 103 THR A CA 1
ATOM 830 C C . THR A 1 103 ? 0.426 -5.243 9.142 1.00 95.50 103 THR A C 1
ATOM 832 O O . THR A 1 103 ? 1.612 -4.987 8.977 1.00 95.50 103 THR A O 1
ATOM 835 N N . VAL A 1 104 ? -0.434 -4.374 9.669 1.00 94.62 104 VAL A N 1
ATOM 836 C CA . VAL A 1 104 ? -0.040 -3.035 10.136 1.00 94.62 104 VAL A CA 1
ATOM 837 C C . VAL A 1 104 ? 0.265 -3.058 11.633 1.00 94.62 104 VAL A C 1
ATOM 839 O O . VAL A 1 104 ? -0.435 -3.713 12.409 1.00 94.62 104 VAL A O 1
ATOM 842 N N . ASP A 1 105 ? 1.289 -2.314 12.041 1.00 91.38 105 ASP A N 1
ATOM 843 C CA . ASP A 1 105 ? 1.575 -1.991 13.438 1.00 91.38 105 ASP A CA 1
ATOM 844 C C . ASP A 1 105 ? 2.114 -0.565 13.563 1.00 91.38 105 ASP A C 1
ATOM 846 O O . ASP A 1 105 ? 3.262 -0.271 13.224 1.00 91.38 105 ASP A O 1
ATOM 850 N N . GLY A 1 106 ? 1.261 0.340 14.043 1.00 91.38 106 GLY A N 1
ATOM 851 C CA . GLY A 1 106 ? 1.572 1.763 14.061 1.00 91.38 106 GLY A CA 1
ATOM 852 C C . GLY A 1 106 ? 1.835 2.278 12.648 1.00 91.38 106 GLY A C 1
ATOM 853 O O . GLY A 1 106 ? 0.945 2.260 11.803 1.00 91.38 106 GLY A O 1
ATOM 854 N N . ASP A 1 107 ? 3.062 2.729 12.414 1.00 92.44 107 ASP A N 1
ATOM 855 C CA . ASP A 1 107 ? 3.493 3.328 11.150 1.00 92.44 107 ASP A CA 1
ATOM 856 C C . ASP A 1 107 ? 4.338 2.363 10.300 1.00 92.44 107 ASP A C 1
ATOM 858 O O . ASP A 1 107 ? 5.047 2.796 9.396 1.00 92.44 107 ASP A O 1
ATOM 862 N N . PHE A 1 108 ? 4.258 1.059 10.585 1.00 93.94 108 PHE A N 1
ATOM 863 C CA . PHE A 1 108 ? 4.911 -0.009 9.829 1.00 93.94 108 PHE A CA 1
ATOM 864 C C . PHE A 1 108 ? 3.891 -0.966 9.211 1.00 93.94 108 PHE A C 1
ATOM 866 O O . PHE A 1 108 ? 2.874 -1.301 9.826 1.00 93.94 108 PHE A O 1
ATOM 873 N N . LEU A 1 109 ? 4.212 -1.451 8.015 1.00 95.31 109 LEU A N 1
ATOM 874 C CA . LEU A 1 109 ? 3.495 -2.503 7.306 1.00 95.31 109 LEU A CA 1
ATOM 875 C C . LEU A 1 109 ? 4.435 -3.690 7.111 1.00 95.31 109 LEU A C 1
ATOM 877 O O . LEU A 1 109 ? 5.452 -3.586 6.435 1.00 95.31 109 LEU A O 1
ATOM 881 N N . GLY A 1 110 ? 4.083 -4.833 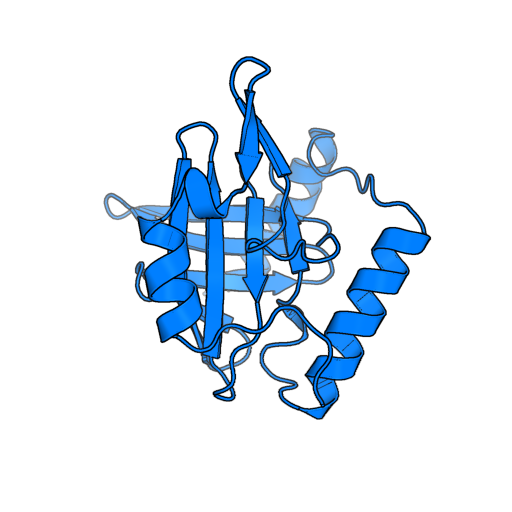7.681 1.00 94.19 110 GLY A N 1
ATOM 882 C CA . GLY A 1 110 ? 4.788 -6.091 7.477 1.00 94.19 110 GLY A CA 1
ATOM 883 C C . GLY A 1 110 ? 4.154 -6.877 6.345 1.00 94.19 110 GLY A C 1
ATOM 884 O O . GLY A 1 110 ? 2.957 -7.153 6.388 1.00 94.19 110 GLY A O 1
ATOM 885 N N . SER A 1 111 ? 4.961 -7.275 5.373 1.00 94.38 111 SER A N 1
ATOM 886 C CA . SER A 1 111 ? 4.627 -8.177 4.279 1.00 94.38 111 SER A CA 1
ATOM 887 C C . SER A 1 111 ? 5.262 -9.531 4.545 1.00 94.38 111 SER A C 1
ATOM 889 O O . SER A 1 111 ? 6.480 -9.657 4.664 1.00 94.38 111 SER A O 1
ATOM 891 N N . THR A 1 112 ? 4.425 -10.550 4.708 1.00 92.62 112 THR A N 1
ATOM 892 C CA . THR A 1 112 ? 4.880 -11.898 5.056 1.00 92.62 112 THR A CA 1
ATOM 893 C C . THR A 1 112 ? 4.505 -12.880 3.972 1.00 92.62 112 THR A C 1
ATOM 895 O O . THR A 1 112 ? 3.364 -12.906 3.514 1.00 92.62 112 THR A O 1
ATOM 898 N N . SER A 1 113 ? 5.463 -13.698 3.565 1.00 90.88 113 SER A N 1
ATOM 899 C CA . SER A 1 113 ? 5.288 -14.678 2.499 1.00 90.88 113 SER A CA 1
ATOM 900 C C . SER A 1 113 ? 6.071 -15.947 2.814 1.00 90.88 113 SER A C 1
ATOM 902 O O . SER A 1 113 ? 6.922 -15.980 3.706 1.00 90.88 113 SER A O 1
ATOM 904 N N . VAL A 1 114 ? 5.764 -17.022 2.093 1.00 83.62 114 VAL A N 1
ATOM 905 C CA . VAL A 1 114 ? 6.577 -18.239 2.108 1.00 83.62 114 VAL A CA 1
ATOM 906 C C . VAL A 1 114 ? 7.232 -18.364 0.744 1.00 83.62 114 VAL A C 1
ATOM 908 O O . VAL A 1 114 ? 6.545 -18.495 -0.267 1.00 83.62 114 VAL A O 1
ATOM 911 N N . TYR A 1 115 ? 8.559 -18.342 0.719 1.00 79.81 115 TYR A N 1
ATOM 912 C CA . TYR A 1 115 ? 9.355 -18.513 -0.491 1.00 79.81 115 TYR A CA 1
ATOM 913 C C . TYR A 1 115 ? 10.428 -19.562 -0.220 1.00 79.81 115 TYR A C 1
ATOM 915 O O . TYR A 1 115 ? 11.081 -19.518 0.816 1.00 79.81 115 TYR A O 1
ATOM 923 N N . ASN A 1 116 ? 10.575 -20.547 -1.109 1.00 83.06 116 ASN A N 1
ATOM 924 C CA . ASN A 1 116 ? 11.510 -21.669 -0.935 1.00 83.06 116 ASN A CA 1
ATOM 925 C C . ASN A 1 116 ? 11.397 -22.403 0.422 1.00 83.06 116 ASN A C 1
ATOM 927 O O . ASN A 1 116 ? 12.401 -22.817 0.989 1.00 83.06 116 ASN A O 1
ATOM 931 N N . ASN A 1 117 ? 10.171 -22.595 0.930 1.00 81.31 117 ASN A N 1
ATOM 932 C CA . ASN A 1 117 ? 9.877 -23.157 2.263 1.00 81.31 117 ASN A CA 1
ATOM 933 C C . ASN A 1 117 ? 10.414 -22.337 3.451 1.00 81.31 117 ASN A C 1
ATOM 935 O O . ASN A 1 117 ? 10.389 -22.818 4.584 1.00 81.31 117 ASN A O 1
ATOM 939 N N . GLU A 1 118 ? 10.837 -21.097 3.220 1.00 81.50 118 GLU A N 1
ATOM 940 C CA . GLU A 1 118 ? 11.265 -20.170 4.259 1.00 81.50 118 GLU A CA 1
ATOM 941 C C . GLU A 1 118 ? 10.221 -19.068 4.441 1.00 81.50 118 GLU A C 1
ATOM 943 O O . GLU A 1 118 ? 9.676 -18.515 3.478 1.00 81.50 118 GLU A O 1
ATOM 948 N N . ALA A 1 119 ? 9.915 -18.774 5.704 1.00 83.50 119 ALA A N 1
ATOM 949 C CA . ALA A 1 119 ? 9.084 -17.636 6.053 1.00 83.50 119 ALA A CA 1
ATOM 950 C C . ALA A 1 119 ? 9.904 -16.361 5.856 1.00 83.50 119 ALA A C 1
ATOM 952 O O . ALA A 1 119 ? 10.963 -16.200 6.460 1.00 83.50 119 ALA A O 1
ATOM 953 N N . ASN A 1 120 ? 9.394 -15.462 5.024 1.00 86.38 120 ASN A N 1
ATOM 954 C CA . ASN A 1 120 ? 9.984 -14.161 4.773 1.00 86.38 120 ASN A CA 1
ATOM 955 C C . ASN A 1 120 ? 9.110 -13.092 5.418 1.00 86.38 120 ASN A C 1
ATOM 957 O O . ASN A 1 120 ? 7.880 -13.169 5.374 1.00 86.38 120 ASN A O 1
ATOM 961 N N . LEU A 1 121 ? 9.762 -12.104 6.018 1.00 88.31 121 LEU A N 1
ATOM 962 C CA . LEU A 1 121 ? 9.140 -10.892 6.520 1.00 88.31 121 LEU A CA 1
ATOM 963 C C . LEU A 1 121 ? 9.902 -9.719 5.917 1.00 88.31 121 LEU A C 1
ATOM 965 O O . LEU A 1 121 ? 11.104 -9.581 6.130 1.00 88.31 121 LEU A O 1
ATOM 969 N N . TYR A 1 122 ? 9.181 -8.897 5.173 1.00 89.62 122 TYR A N 1
ATOM 970 C CA . TYR A 1 122 ? 9.654 -7.632 4.647 1.00 89.62 122 TYR A CA 1
ATOM 971 C C . TYR A 1 122 ? 8.834 -6.507 5.272 1.00 89.62 122 TYR A C 1
ATOM 973 O O . TYR A 1 122 ? 7.647 -6.689 5.547 1.00 89.62 122 TYR A O 1
ATOM 981 N N . ALA A 1 123 ? 9.454 -5.369 5.551 1.00 91.19 123 ALA A N 1
ATOM 982 C CA . ALA A 1 123 ? 8.798 -4.264 6.230 1.00 91.19 123 ALA A CA 1
ATOM 983 C C . ALA A 1 123 ? 8.805 -3.022 5.345 1.00 91.19 123 ALA A C 1
ATOM 985 O O . ALA A 1 123 ? 9.803 -2.710 4.709 1.00 91.19 123 ALA A O 1
ATOM 986 N N . TYR A 1 124 ? 7.701 -2.293 5.378 1.00 94.06 124 TYR A N 1
ATOM 987 C CA . TYR A 1 124 ? 7.567 -0.943 4.857 1.00 94.06 124 TYR A CA 1
ATOM 988 C C . TYR A 1 124 ? 7.231 -0.016 6.025 1.00 94.06 124 TYR A C 1
ATOM 990 O O . TYR A 1 124 ? 6.733 -0.469 7.064 1.00 94.06 124 TYR A O 1
ATOM 998 N N . ALA A 1 125 ? 7.460 1.281 5.868 1.00 94.31 125 ALA A N 1
ATOM 999 C CA . ALA A 1 125 ? 7.123 2.262 6.889 1.00 94.31 125 ALA A CA 1
ATOM 1000 C C . ALA A 1 125 ? 6.501 3.526 6.307 1.00 94.31 125 ALA A C 1
ATOM 1002 O O . ALA A 1 125 ? 6.549 3.773 5.103 1.00 94.31 125 ALA A O 1
ATOM 1003 N N . HIS A 1 126 ? 5.949 4.324 7.221 1.00 94.25 126 HIS A N 1
ATOM 1004 C CA . HIS A 1 126 ? 5.564 5.714 7.024 1.00 94.25 126 HIS A CA 1
ATOM 1005 C C . HIS A 1 126 ? 4.708 5.909 5.774 1.00 94.25 126 HIS A C 1
ATOM 1007 O O . HIS A 1 126 ? 5.163 6.525 4.819 1.00 94.25 126 HIS A O 1
ATOM 1013 N N . PRO A 1 127 ? 3.459 5.419 5.764 1.00 96.19 127 PRO A N 1
ATOM 1014 C CA . PRO A 1 127 ? 2.606 5.517 4.591 1.00 96.19 127 PRO A CA 1
ATOM 1015 C C . PRO A 1 127 ? 2.440 6.980 4.175 1.00 96.19 127 PRO A C 1
ATOM 1017 O O . PRO A 1 127 ? 2.065 7.842 4.984 1.00 96.19 127 PRO A O 1
ATOM 1020 N N . HIS A 1 128 ? 2.756 7.241 2.917 1.00 96.31 128 HIS A N 1
ATOM 1021 C CA . HIS A 1 128 ? 2.595 8.502 2.219 1.00 96.31 128 HIS A CA 1
ATOM 1022 C C . HIS A 1 128 ? 1.161 8.639 1.682 1.00 96.31 128 HIS A C 1
ATOM 1024 O O . HIS A 1 128 ? 0.417 7.648 1.612 1.00 96.31 128 HIS A O 1
ATOM 1030 N N . PRO A 1 129 ? 0.741 9.863 1.313 1.00 96.44 129 PRO A N 1
ATOM 1031 C CA . PRO A 1 129 ? -0.453 10.057 0.503 1.00 96.44 129 PRO A CA 1
ATOM 1032 C C . PRO A 1 129 ? -0.425 9.170 -0.740 1.00 96.44 129 PRO A C 1
ATOM 1034 O O . PRO A 1 129 ? 0.617 9.019 -1.371 1.00 96.44 129 PRO A O 1
ATOM 1037 N N . LEU A 1 130 ? -1.576 8.613 -1.108 1.00 93.94 130 LEU A N 1
ATOM 1038 C CA . LEU A 1 130 ? -1.690 7.905 -2.377 1.00 93.94 130 LEU A CA 1
ATOM 1039 C C . LEU A 1 130 ? -1.570 8.892 -3.534 1.00 93.94 130 LEU A C 1
ATOM 1041 O O . LEU A 1 130 ? -2.224 9.938 -3.553 1.00 93.94 130 LEU A O 1
ATOM 1045 N N . ILE A 1 131 ? -0.780 8.509 -4.527 1.00 89.75 131 ILE A N 1
ATOM 1046 C CA . ILE A 1 131 ? -0.741 9.167 -5.826 1.00 89.75 131 ILE A CA 1
ATOM 1047 C C . ILE A 1 131 ? -1.728 8.435 -6.735 1.00 89.75 131 ILE A C 1
ATOM 1049 O O . ILE A 1 131 ? -1.712 7.208 -6.806 1.00 89.75 131 ILE A O 1
ATOM 1053 N N . ASN A 1 132 ? -2.593 9.175 -7.433 1.00 90.88 132 ASN A N 1
ATOM 1054 C CA . ASN A 1 132 ? -3.483 8.581 -8.427 1.00 90.88 132 ASN A CA 1
ATOM 1055 C C . ASN A 1 132 ? -2.643 8.049 -9.614 1.00 90.88 132 ASN A C 1
ATOM 1057 O O . ASN A 1 132 ? -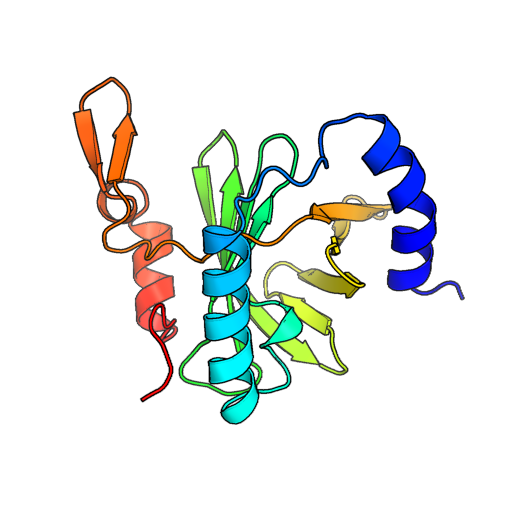2.062 8.861 -10.344 1.00 90.88 132 ASN A O 1
ATOM 1061 N N . PRO A 1 133 ? -2.588 6.719 -9.842 1.00 88.44 133 PRO A N 1
ATOM 1062 C CA . PRO A 1 133 ? -1.761 6.133 -10.892 1.00 88.44 133 PRO A CA 1
ATOM 1063 C C . PRO A 1 133 ? -2.261 6.456 -12.311 1.00 88.44 133 PRO A C 1
ATOM 1065 O O . PRO A 1 133 ? -1.512 6.314 -13.269 1.00 88.44 133 PRO A O 1
ATOM 1068 N N . GLU A 1 134 ? -3.487 6.949 -12.494 1.00 86.38 134 GLU A N 1
ATOM 1069 C CA . GLU A 1 134 ? -3.976 7.377 -13.813 1.00 86.38 134 GLU A CA 1
ATOM 1070 C C . GLU A 1 134 ? -3.307 8.668 -14.300 1.00 86.38 134 GLU A C 1
ATOM 1072 O O . GLU A 1 134 ? -3.162 8.878 -15.503 1.00 86.38 134 GLU A O 1
ATOM 1077 N N . VAL A 1 135 ? -2.879 9.527 -13.371 1.00 84.00 135 VAL A N 1
ATOM 1078 C CA . VAL A 1 135 ? -2.297 10.847 -13.671 1.00 84.00 135 VAL A CA 1
ATOM 1079 C C . VAL A 1 135 ? -0.874 11.016 -13.135 1.00 84.00 135 VAL A C 1
ATOM 1081 O O . VAL A 1 135 ? -0.266 12.069 -13.329 1.00 84.00 135 VAL A O 1
ATOM 1084 N N . ALA A 1 136 ? -0.329 9.997 -12.465 1.00 84.94 136 ALA A N 1
ATOM 1085 C CA . ALA A 1 136 ? 1.031 10.003 -11.946 1.00 84.94 136 ALA A CA 1
ATOM 1086 C C . ALA A 1 136 ? 2.039 10.153 -13.093 1.00 84.94 136 ALA A C 1
ATOM 1088 O O . ALA A 1 136 ? 2.140 9.286 -13.964 1.00 84.94 136 ALA A O 1
ATOM 1089 N N . ALA A 1 137 ? 2.786 11.258 -13.090 1.00 77.75 137 ALA A N 1
ATOM 1090 C CA . ALA A 1 137 ? 3.801 11.538 -14.096 1.00 77.75 137 ALA A CA 1
ATOM 1091 C C . ALA A 1 137 ? 5.124 10.835 -13.759 1.00 77.75 137 ALA A C 1
ATOM 1093 O O . ALA A 1 137 ? 5.647 10.962 -12.653 1.00 77.75 137 ALA A O 1
ATOM 1094 N N . PHE A 1 138 ? 5.693 10.160 -14.752 1.00 70.31 138 PHE A N 1
ATOM 1095 C CA . PHE A 1 138 ? 7.003 9.523 -14.728 1.00 70.31 138 PHE A CA 1
ATOM 1096 C C . PHE A 1 138 ? 7.932 10.202 -15.737 1.00 70.31 138 PHE A C 1
ATOM 1098 O O . PHE A 1 138 ? 7.521 10.645 -16.812 1.00 70.31 138 PHE A O 1
ATOM 1105 N N . HIS A 1 139 ? 9.212 10.275 -15.382 1.00 58.59 139 HIS A N 1
ATOM 1106 C CA . HIS A 1 139 ? 10.271 10.681 -16.299 1.00 58.59 139 HIS A CA 1
ATOM 1107 C C . HIS A 1 139 ? 11.172 9.473 -16.528 1.00 58.59 139 HIS A C 1
ATOM 1109 O O . HIS A 1 139 ? 12.053 9.196 -15.718 1.00 58.59 139 HIS A O 1
ATOM 1115 N N . ILE A 1 140 ? 10.942 8.757 -17.626 1.00 62.66 140 ILE A N 1
ATOM 1116 C CA . ILE A 1 140 ? 11.844 7.699 -18.089 1.00 62.66 140 ILE A CA 1
ATOM 1117 C C . ILE A 1 140 ? 12.673 8.301 -19.219 1.00 62.66 140 ILE A C 1
ATOM 1119 O O . ILE A 1 140 ? 12.120 8.813 -20.190 1.00 62.66 140 ILE A O 1
ATOM 1123 N N . ASP A 1 141 ? 13.996 8.334 -19.051 1.00 65.75 141 ASP A N 1
ATOM 1124 C CA . ASP A 1 141 ? 14.945 8.870 -20.039 1.00 65.75 141 ASP A CA 1
ATOM 1125 C C . ASP A 1 141 ? 14.611 10.287 -20.552 1.00 65.75 141 ASP A C 1
ATOM 1127 O O . ASP A 1 141 ? 14.883 10.644 -21.697 1.00 65.75 141 ASP A O 1
ATOM 1131 N N . SER A 1 142 ? 14.050 11.136 -19.680 1.00 67.31 142 SER A N 1
ATOM 1132 C CA . SER A 1 142 ? 13.594 12.507 -19.993 1.00 67.31 142 SER A CA 1
ATOM 1133 C C . SER A 1 142 ? 12.389 12.607 -20.940 1.00 67.31 142 SER A C 1
ATOM 1135 O O . SER A 1 142 ? 12.075 13.706 -21.401 1.00 67.31 142 SER A O 1
ATOM 1137 N N . VAL A 1 143 ? 11.690 11.504 -21.213 1.00 69.69 143 VAL A N 1
ATOM 1138 C CA . VAL A 1 143 ? 10.407 11.509 -21.920 1.00 69.69 143 VAL A CA 1
ATOM 1139 C C . VAL A 1 143 ? 9.283 11.580 -20.881 1.00 69.69 143 VAL A C 1
ATOM 1141 O O . VAL A 1 143 ? 9.146 10.656 -20.073 1.00 69.69 143 VAL A O 1
ATOM 1144 N N . PRO A 1 144 ? 8.479 12.661 -20.865 1.00 76.00 144 PRO A N 1
ATOM 1145 C CA . PRO A 1 144 ? 7.290 12.716 -20.029 1.00 76.00 144 PRO A CA 1
ATOM 1146 C C . PRO A 1 144 ? 6.338 11.593 -20.430 1.00 76.00 144 PRO A C 1
ATOM 1148 O O . PRO A 1 144 ? 5.960 11.482 -21.596 1.00 76.00 144 PRO A O 1
ATOM 1151 N N . SER A 1 145 ? 5.967 10.770 -19.463 1.00 83.75 145 SER A N 1
ATOM 1152 C CA . SER A 1 145 ? 4.977 9.707 -19.616 1.00 83.75 145 SER A CA 1
ATOM 1153 C C . SER A 1 145 ? 4.186 9.575 -18.321 1.00 83.75 145 SER A C 1
ATOM 1155 O O . SER A 1 145 ? 4.573 10.106 -17.280 1.00 83.75 145 SER A O 1
ATOM 1157 N N . THR A 1 146 ? 3.052 8.900 -18.369 1.00 86.94 146 THR A N 1
ATOM 1158 C CA . THR A 1 146 ? 2.247 8.578 -17.190 1.00 86.94 146 THR A CA 1
ATOM 1159 C C . THR A 1 146 ? 2.523 7.153 -16.730 1.00 86.94 146 THR A C 1
ATOM 1161 O O . THR A 1 146 ? 2.991 6.308 -17.496 1.00 86.94 146 THR A O 1
ATOM 1164 N N . PHE A 1 147 ? 2.210 6.849 -15.474 1.00 88.06 147 PHE A N 1
ATOM 1165 C CA . PHE A 1 147 ? 2.247 5.473 -14.984 1.00 88.06 147 PHE A CA 1
ATOM 1166 C C . PHE A 1 147 ? 1.378 4.555 -15.849 1.00 88.06 147 PHE A C 1
ATOM 1168 O O . PHE A 1 147 ? 1.813 3.472 -16.229 1.00 88.06 147 PHE A O 1
ATOM 1175 N N . ALA A 1 148 ? 0.185 5.020 -16.228 1.00 88.88 148 ALA A N 1
ATOM 1176 C CA . ALA A 1 148 ? -0.741 4.250 -17.045 1.00 88.88 148 ALA A CA 1
ATOM 1177 C C . ALA A 1 148 ? -0.218 3.918 -18.447 1.00 88.88 148 ALA A C 1
ATOM 1179 O O . ALA A 1 148 ? -0.513 2.843 -18.967 1.00 88.88 148 ALA A O 1
ATOM 1180 N N . GLU A 1 149 ? 0.583 4.801 -19.043 1.00 89.44 149 GLU A N 1
ATOM 1181 C CA . GLU A 1 149 ? 1.242 4.535 -20.325 1.00 89.44 149 GLU A CA 1
ATOM 1182 C C . GLU A 1 149 ? 2.368 3.502 -20.199 1.00 89.44 149 GLU A C 1
ATOM 1184 O O . GLU A 1 149 ? 2.553 2.692 -21.106 1.00 89.44 149 GLU A O 1
ATOM 1189 N N . ASN A 1 150 ? 3.103 3.510 -19.083 1.00 89.31 150 ASN A N 1
ATOM 1190 C CA . ASN A 1 150 ? 4.239 2.610 -18.868 1.00 89.31 150 ASN A CA 1
ATOM 1191 C C . ASN A 1 150 ? 3.831 1.226 -18.345 1.00 89.31 150 ASN A C 1
ATOM 1193 O O . ASN A 1 150 ? 4.499 0.242 -18.655 1.00 89.31 150 ASN A O 1
ATOM 1197 N N . TYR A 1 151 ? 2.734 1.141 -17.588 1.00 92.25 151 TYR A N 1
ATOM 1198 C CA . TYR A 1 151 ? 2.260 -0.087 -16.942 1.00 92.25 151 TYR A CA 1
ATOM 1199 C C . TYR A 1 151 ? 0.784 -0.381 -17.269 1.00 92.25 151 TYR A C 1
ATOM 1201 O O . TYR A 1 151 ? -0.064 -0.460 -16.369 1.00 92.25 151 TYR A O 1
ATOM 1209 N N . PRO A 1 152 ? 0.426 -0.555 -18.558 1.00 93.50 152 PRO A N 1
ATOM 1210 C CA . PRO A 1 152 ? -0.953 -0.847 -18.952 1.00 93.50 152 PRO A CA 1
ATOM 1211 C C . PRO A 1 152 ? -1.464 -2.178 -18.372 1.00 93.50 152 PRO A C 1
ATOM 1213 O O . PRO A 1 152 ? -2.655 -2.324 -18.098 1.00 93.50 152 PRO A O 1
ATOM 1216 N N . ASP A 1 153 ? -0.568 -3.136 -18.139 1.00 94.81 153 ASP A N 1
ATOM 1217 C CA . ASP A 1 153 ? -0.835 -4.439 -17.528 1.00 94.81 153 ASP A CA 1
ATOM 1218 C C . ASP A 1 153 ? -1.130 -4.361 -16.020 1.00 94.81 153 ASP A C 1
ATOM 1220 O O . ASP A 1 153 ? -1.767 -5.262 -15.476 1.00 94.81 153 ASP A O 1
ATOM 1224 N N . VAL A 1 154 ? -0.739 -3.267 -15.360 1.00 95.94 154 VAL A N 1
ATOM 1225 C CA . VAL A 1 154 ? -1.143 -2.924 -13.986 1.00 95.94 154 VAL A CA 1
ATOM 1226 C C . VAL A 1 154 ? -2.452 -2.138 -13.999 1.00 95.94 154 VAL A C 1
ATOM 1228 O O . VAL A 1 154 ? -3.359 -2.427 -13.217 1.00 95.94 154 VAL A O 1
ATOM 1231 N N . MET A 1 155 ? -2.593 -1.173 -14.910 1.00 95.75 155 MET A N 1
ATOM 1232 C CA . MET A 1 155 ? -3.747 -0.271 -14.913 1.00 95.75 155 MET A CA 1
ATOM 1233 C C . MET A 1 155 ? -5.047 -0.912 -15.379 1.00 95.75 155 MET A C 1
ATOM 1235 O O . MET A 1 155 ? -6.102 -0.633 -14.810 1.00 95.75 155 MET A O 1
ATOM 1239 N N . GLN A 1 156 ? -4.999 -1.803 -16.368 1.00 95.88 156 GLN A N 1
ATOM 1240 C CA . GLN A 1 156 ? -6.197 -2.501 -16.823 1.00 95.88 156 GLN A CA 1
ATOM 1241 C C . GLN A 1 156 ? -6.877 -3.303 -15.691 1.00 95.88 156 GLN A C 1
ATOM 1243 O O . GLN A 1 156 ? -8.085 -3.134 -15.495 1.00 95.88 156 GLN A O 1
ATOM 1248 N N . PRO A 1 157 ? -6.171 -4.160 -14.921 1.00 96.44 157 PRO A N 1
ATOM 1249 C CA . PRO A 1 157 ? -6.798 -4.862 -13.806 1.00 96.44 157 PRO A CA 1
ATOM 1250 C C . PRO A 1 157 ? -7.114 -3.944 -12.616 1.00 96.44 157 PRO A C 1
ATOM 1252 O O . PRO A 1 157 ? -8.101 -4.205 -11.931 1.00 96.44 157 PRO A O 1
ATOM 1255 N N . PHE A 1 158 ? -6.365 -2.854 -12.404 1.00 96.69 158 PHE A N 1
ATOM 1256 C CA . PHE A 1 158 ? -6.703 -1.829 -11.409 1.00 96.69 158 PHE A CA 1
ATOM 1257 C C . PHE A 1 158 ? -8.094 -1.229 -11.684 1.00 96.69 158 PHE A C 1
ATOM 1259 O O . PHE A 1 158 ? -8.998 -1.279 -10.851 1.00 96.69 158 PHE A O 1
ATOM 1266 N N . GLN A 1 159 ? -8.336 -0.762 -12.906 1.00 95.69 159 GLN A N 1
ATOM 1267 C CA . GLN A 1 159 ? -9.643 -0.218 -13.283 1.00 95.69 159 GLN A CA 1
ATOM 1268 C C . GLN A 1 159 ? -10.745 -1.283 -13.220 1.00 95.69 159 GLN A C 1
ATOM 1270 O O . GLN A 1 159 ? -11.823 -1.039 -12.677 1.00 95.69 159 GLN A O 1
ATOM 1275 N N . ALA A 1 160 ? -10.468 -2.495 -13.711 1.00 95.88 160 ALA A N 1
ATOM 1276 C CA . ALA A 1 160 ? -11.437 -3.591 -13.701 1.00 95.88 160 ALA A CA 1
ATOM 1277 C C . ALA A 1 160 ? -11.837 -4.040 -12.284 1.00 95.88 160 ALA A C 1
ATOM 1279 O O . ALA A 1 160 ? -12.958 -4.509 -12.080 1.00 95.88 160 ALA A O 1
ATOM 1280 N N . ALA A 1 161 ? -10.945 -3.893 -11.303 1.00 96.25 161 ALA A N 1
ATOM 1281 C CA . ALA A 1 161 ? -11.219 -4.192 -9.902 1.00 96.25 161 ALA A CA 1
ATOM 1282 C C . ALA A 1 161 ? -12.026 -3.096 -9.183 1.00 96.25 161 ALA A C 1
ATOM 1284 O O . ALA A 1 161 ? -12.446 -3.302 -8.042 1.00 96.25 161 ALA A O 1
ATOM 1285 N N . GLY A 1 162 ? -12.263 -1.949 -9.833 1.00 96.12 162 GLY A N 1
ATOM 1286 C CA . GLY A 1 162 ? -12.952 -0.809 -9.234 1.00 96.12 162 GLY A CA 1
ATOM 1287 C C . GLY A 1 162 ? -12.160 -0.206 -8.075 1.00 96.12 162 GLY A C 1
ATOM 1288 O O . GLY A 1 162 ? -12.743 0.076 -7.024 1.00 96.12 162 GLY A O 1
ATOM 1289 N N . CYS A 1 163 ? -10.840 -0.095 -8.247 1.00 97.06 163 CYS A N 1
ATOM 1290 C CA . CYS A 1 163 ? -9.956 0.604 -7.322 1.00 97.06 163 CYS A CA 1
ATOM 1291 C C . CYS A 1 163 ? -10.275 2.102 -7.317 1.00 97.06 163 CYS A C 1
ATOM 1293 O O . CYS A 1 163 ? -10.610 2.671 -8.355 1.00 97.06 163 CYS A O 1
ATOM 1295 N N . LEU A 1 164 ? -10.166 2.735 -6.153 1.00 96.38 164 LEU A N 1
ATOM 1296 C CA . LEU A 1 164 ? -10.551 4.129 -5.957 1.00 96.38 164 LEU A CA 1
ATOM 1297 C C . LEU A 1 164 ? -9.361 4.932 -5.436 1.00 96.38 164 LEU A C 1
ATOM 1299 O O . LEU A 1 164 ? -8.617 4.469 -4.574 1.00 96.38 164 LEU A O 1
ATOM 1303 N N . THR A 1 165 ? -9.185 6.137 -5.966 1.00 94.38 165 THR A N 1
ATOM 1304 C CA . THR A 1 165 ? -8.075 7.040 -5.613 1.00 94.38 165 THR A CA 1
ATOM 1305 C C . THR A 1 165 ? -8.534 8.266 -4.840 1.00 94.38 165 THR A C 1
ATOM 1307 O O . THR A 1 165 ? -7.716 8.936 -4.216 1.00 94.38 165 THR A O 1
ATOM 1310 N N . ASP A 1 166 ? -9.834 8.547 -4.873 1.00 93.81 166 ASP A N 1
ATOM 1311 C CA . ASP A 1 166 ? -10.426 9.744 -4.296 1.00 93.81 166 ASP A CA 1
ATOM 1312 C C . ASP A 1 166 ? -11.059 9.457 -2.929 1.00 93.81 166 ASP A C 1
ATOM 1314 O O . ASP A 1 166 ? -11.145 8.313 -2.462 1.00 93.81 166 ASP A O 1
ATOM 1318 N N . LEU A 1 167 ? -11.477 10.528 -2.257 1.00 93.44 167 LEU A N 1
ATOM 1319 C CA . LEU A 1 167 ? -12.287 10.416 -1.049 1.00 93.44 167 LEU A CA 1
ATOM 1320 C C . LEU A 1 167 ? -13.614 9.711 -1.378 1.00 93.44 167 LEU A C 1
ATOM 1322 O O . LEU A 1 167 ? -14.114 9.859 -2.494 1.00 93.44 167 LEU A O 1
ATOM 1326 N N . PRO A 1 168 ? -14.189 8.952 -0.429 1.00 91.50 168 PRO A N 1
ATOM 1327 C CA . PRO A 1 168 ? -15.502 8.363 -0.641 1.00 91.50 168 PRO A CA 1
ATOM 1328 C C . PRO A 1 168 ? -16.553 9.463 -0.858 1.00 91.50 168 PRO A C 1
ATOM 1330 O O . PRO A 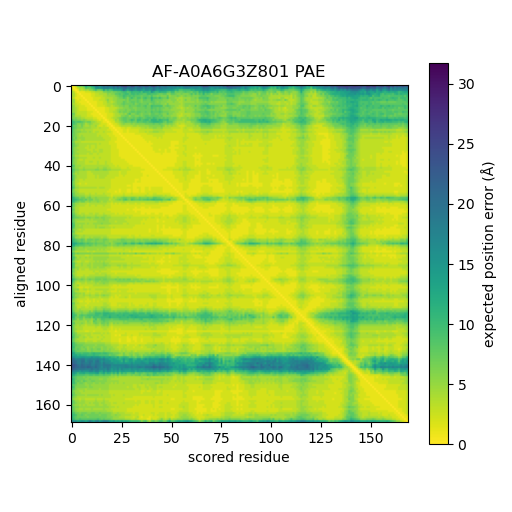1 168 ? -16.517 10.490 -0.175 1.00 91.50 168 PRO A O 1
ATOM 1333 N N . GLU A 1 169 ? -17.468 9.233 -1.804 1.00 78.00 169 GLU A N 1
ATOM 1334 C CA . GLU A 1 169 ? -18.641 10.089 -2.054 1.00 78.00 169 GLU A CA 1
ATOM 1335 C C . GLU A 1 169 ? -19.726 9.950 -0.974 1.00 78.00 169 GLU A C 1
ATOM 1337 O O . GLU A 1 169 ? -19.932 8.822 -0.461 1.00 78.00 169 GLU A O 1
#

Mean predicted aligned error: 4.5 Å

Sequence (169 aa):
IETLTQQMRQQIPQLLETGYYLDRRTVEEREQRNIFAAAWAEVDAAIAPFLGEWLALEESLAIFPTSTRGKACIIDNYLEGSKFYLGHVVNGKVYTDRYTVLTVDGDFLGSTSVYNNEANLYAYAHPHPLINPEVAAFHIDSVPSTFAENYPDVMQPFQAAGCLTDLPE

pLDDT: mean 90.7, std 8.55, range [51.66, 98.5]

Secondary structure (DSSP, 8-state):
---HHHHHHHHHHHHHHTSTT-----HHHHHHHHHHHHHHHHHHTTTGGG-EEEE-SSEEEEEEEBSSTTEEEEEEEETTEEEEEEEEEETTEEEETTS-EEEEETTEEEEEEEETTEEEEEEEEEEEPPP-TTT-EEEETTEEEEHHHH-HHHHHHHHHTTB--SPP-

Foldseek 3Di:
DQDPVRVVVVCVVVQVVVVQQDQPDDPVQVVLLLVQLVLVCVVAVLCSLVAFWFDGNFKIWHWFDAPDHQKIWIWIAGPVGIDIWMWGGDPSWTQIPVQWIWHDDPFKIWIWHQDPNDIDIDMTGHGTQDDDQVADWDQDVNDTDGNCVVCVVRVVVCVVRRTDRDRDD

Nearest PDB structures (foldseek):
  1ldq-assembly1_A-2  TM=6.480E-01  e=8.406E-02  Gallus gallus
  1mdc-assembly1_A  TM=4.547E-01  e=1.879E+00  Manduca sexta
  7vxg-assembly2_B  TM=3.759E-01  e=1.678E+00  Homo sapiens
  7vxg-assembly1_A  TM=2.333E-01  e=1.879E+00  Homo sapiens
  7z3j-assembly1_A  TM=3.002E-01  e=4.385E+00  Rattus norvegicus

Radius of gyration: 15.76 Å; Cα contacts (8 Å, |Δi|>4): 317; chains: 1; bounding box: 38×41×41 Å